Protein AF-K9Y7W4-F1 (afdb_monomer_lite)

Foldseek 3Di:
DDDQDLLNQVCVVQVVQDKDKPVVNCVSDVPSVVSVVVCVVVPFQKDKDDPDDVIIIIHGHPVVVVVVVVVVVVVVVVPPDD

Sequence (82 aa):
MKRETNLQKLLNLLGDGEWHTSKELSKITWRFGHTIHEGR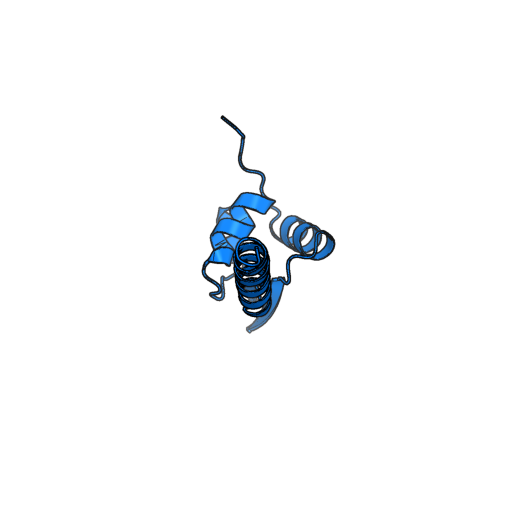NKGYPIEKRQVGHNQFEYRLSPSYFKSLKVSYKSKSASVVSS

Secondary structure (DSSP, 8-state):
-PPPPHHHHHHHHHTT---EEHHHHHHH-TTHHHHHHHHHHTT--EEEEEEETTEEEEEE-HHHHHHHHHHHHHHHHTT---

Structure (mmCIF, N/CA/C/O backbone):
data_AF-K9Y7W4-F1
#
_entry.id   AF-K9Y7W4-F1
#
loop_
_atom_site.group_PDB
_atom_site.id
_atom_site.type_symbol
_atom_site.label_atom_id
_atom_s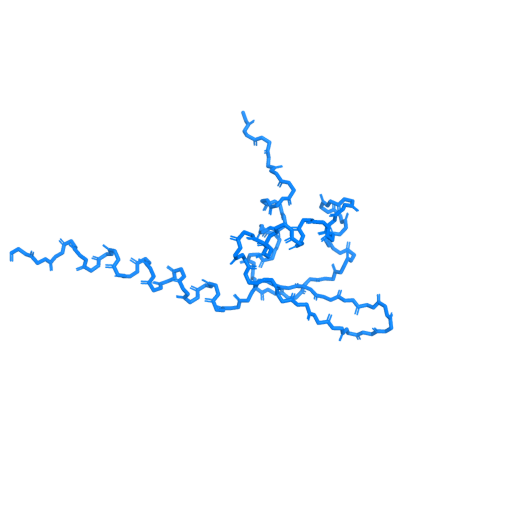ite.label_alt_id
_atom_site.label_comp_id
_atom_site.label_asym_id
_atom_site.label_entity_id
_atom_site.label_seq_id
_atom_site.pdbx_PDB_ins_code
_atom_site.Cartn_x
_atom_site.Cartn_y
_atom_site.Cartn_z
_atom_site.occupancy
_atom_site.B_iso_or_equiv
_atom_site.auth_seq_id
_atom_site.auth_comp_id
_atom_site.auth_asym_id
_atom_site.auth_atom_id
_atom_site.pdbx_PDB_model_num
ATOM 1 N N . MET A 1 1 ? -3.286 23.972 8.086 1.00 42.34 1 MET A N 1
ATOM 2 C CA . MET A 1 1 ? -3.343 22.857 7.112 1.00 42.34 1 MET A CA 1
ATOM 3 C C . MET A 1 1 ? -2.566 21.675 7.683 1.00 42.34 1 MET A C 1
ATOM 5 O O . MET A 1 1 ? -1.381 21.832 7.955 1.00 42.34 1 MET A O 1
ATOM 9 N N . LYS A 1 2 ? -3.207 20.529 7.959 1.00 52.38 2 LYS A N 1
ATOM 10 C CA . LYS A 1 2 ? -2.471 19.326 8.392 1.00 52.38 2 LYS A CA 1
ATOM 11 C C . LYS A 1 2 ? -1.670 18.817 7.192 1.00 52.38 2 LYS A C 1
ATOM 13 O O . LYS A 1 2 ? -2.258 18.524 6.159 1.00 52.38 2 LYS A O 1
ATOM 18 N N . ARG A 1 3 ? -0.342 18.745 7.315 1.00 68.50 3 ARG A N 1
ATOM 19 C CA . ARG A 1 3 ? 0.494 18.053 6.326 1.00 68.50 3 ARG A CA 1
ATOM 20 C C . ARG A 1 3 ? 0.078 16.585 6.326 1.00 68.50 3 ARG A C 1
ATOM 22 O O . ARG A 1 3 ? 0.177 15.938 7.367 1.00 68.50 3 ARG A O 1
ATOM 29 N N . GLU A 1 4 ? -0.406 16.085 5.193 1.00 74.31 4 GLU A N 1
ATOM 30 C CA . GLU A 1 4 ? -0.676 14.657 5.048 1.00 74.31 4 GLU A CA 1
ATOM 31 C C . GLU A 1 4 ? 0.614 13.874 5.278 1.00 74.31 4 GLU A C 1
ATOM 33 O O . GLU A 1 4 ? 1.647 14.123 4.647 1.00 74.31 4 GLU A O 1
ATOM 38 N N . THR A 1 5 ? 0.546 12.927 6.208 1.00 87.19 5 THR A N 1
ATOM 39 C CA . THR A 1 5 ? 1.641 11.993 6.467 1.00 87.19 5 THR A CA 1
ATOM 40 C C . THR A 1 5 ? 1.848 11.082 5.258 1.00 87.19 5 THR A C 1
ATOM 42 O O . THR A 1 5 ? 0.913 10.805 4.508 1.00 87.19 5 THR A O 1
ATOM 45 N N . ASN A 1 6 ? 3.061 10.552 5.081 1.00 88.25 6 ASN A N 1
ATOM 46 C CA . ASN A 1 6 ? 3.340 9.584 4.011 1.00 88.25 6 ASN A CA 1
ATOM 47 C C . ASN A 1 6 ? 2.387 8.379 4.062 1.00 88.25 6 ASN A C 1
ATOM 49 O O . ASN A 1 6 ? 1.979 7.871 3.023 1.00 88.25 6 ASN A O 1
ATOM 53 N N . LEU A 1 7 ? 1.993 7.966 5.270 1.00 88.88 7 LEU A N 1
ATOM 54 C CA . LEU A 1 7 ? 1.024 6.899 5.485 1.00 88.88 7 LEU A CA 1
ATOM 55 C C . LEU A 1 7 ? -0.375 7.275 4.994 1.00 88.88 7 LEU A C 1
ATOM 57 O O . LEU A 1 7 ? -1.003 6.464 4.327 1.00 88.88 7 LEU A O 1
ATOM 61 N N . GLN A 1 8 ? -0.851 8.494 5.258 1.00 88.94 8 GLN A N 1
ATOM 62 C CA . GLN A 1 8 ? -2.142 8.951 4.728 1.00 88.94 8 GLN A CA 1
ATOM 63 C C . GLN A 1 8 ? -2.146 8.977 3.203 1.00 88.94 8 GLN A C 1
ATOM 65 O O . GLN A 1 8 ? -3.078 8.469 2.595 1.00 88.94 8 GLN A O 1
ATOM 70 N N . LYS A 1 9 ? -1.077 9.481 2.581 1.00 89.88 9 LYS A N 1
ATOM 71 C CA . LYS A 1 9 ? -0.977 9.492 1.117 1.00 89.88 9 LYS A CA 1
ATOM 72 C C . LYS A 1 9 ? -0.961 8.081 0.525 1.00 89.88 9 LYS A C 1
ATOM 74 O O . LYS A 1 9 ? -1.591 7.839 -0.497 1.00 89.88 9 LYS A O 1
ATOM 79 N N . LEU A 1 10 ? -0.263 7.149 1.179 1.00 91.00 10 LEU A N 1
ATOM 80 C CA . LEU A 1 10 ? -0.256 5.742 0.787 1.00 91.00 10 LEU A CA 1
ATOM 81 C C . LEU A 1 10 ? -1.656 5.123 0.907 1.00 91.00 10 LEU A C 1
ATOM 83 O O . LEU A 1 10 ? -2.099 4.451 -0.016 1.00 91.00 10 LEU A O 1
ATOM 87 N N . LEU A 1 11 ? -2.354 5.351 2.021 1.00 89.31 11 LEU A N 1
ATOM 88 C CA . LEU A 1 11 ? -3.711 4.837 2.223 1.00 89.31 11 LEU A CA 1
ATOM 89 C C . LEU A 1 11 ? -4.722 5.460 1.260 1.00 89.31 11 LEU A C 1
ATOM 91 O O . LEU A 1 11 ? -5.636 4.763 0.843 1.00 89.31 11 LEU A O 1
ATOM 95 N N . ASN A 1 12 ? -4.551 6.732 0.893 1.00 89.69 12 ASN A N 1
ATOM 96 C CA . ASN A 1 12 ? -5.379 7.378 -0.122 1.00 89.69 12 ASN A CA 1
ATOM 97 C C . ASN A 1 12 ? -5.185 6.725 -1.495 1.00 89.69 12 ASN A C 1
ATOM 99 O O . ASN A 1 12 ? -6.170 6.534 -2.195 1.00 89.69 12 ASN A O 1
ATOM 103 N N . LEU A 1 13 ? -3.948 6.354 -1.859 1.00 90.88 13 LEU A N 1
ATOM 104 C CA . LEU A 1 13 ? -3.684 5.613 -3.097 1.00 90.88 13 LEU A CA 1
ATOM 105 C C . LEU A 1 13 ? -4.324 4.222 -3.047 1.00 90.88 13 LEU A C 1
ATOM 107 O O . LEU A 1 13 ? -5.145 3.913 -3.887 1.00 90.88 13 LEU A O 1
ATOM 111 N N . LEU A 1 14 ? -4.004 3.418 -2.028 1.00 90.62 14 LEU A N 1
ATOM 112 C CA . LEU A 1 14 ? -4.483 2.031 -1.915 1.00 90.62 14 LEU A CA 1
ATOM 113 C C . LEU A 1 14 ? -5.973 1.915 -1.531 1.00 90.62 14 LEU A C 1
ATOM 115 O O . LEU A 1 14 ? -6.494 0.807 -1.386 1.00 90.62 14 LEU A O 1
ATOM 119 N N . GLY A 1 15 ? -6.629 3.042 -1.251 1.00 87.62 15 GLY A N 1
ATOM 120 C CA . GLY A 1 15 ? -7.996 3.119 -0.741 1.00 87.62 15 GLY A CA 1
ATOM 121 C C . GLY A 1 15 ? -9.064 2.796 -1.784 1.00 87.62 15 GLY A C 1
ATOM 122 O O . GLY A 1 15 ? -10.220 2.601 -1.412 1.00 87.62 15 GLY A O 1
ATOM 123 N N . ASP A 1 16 ? -8.684 2.706 -3.058 1.00 88.31 16 ASP A N 1
ATOM 124 C CA . ASP A 1 16 ? -9.528 2.198 -4.140 1.00 88.31 16 ASP A CA 1
ATOM 125 C C . ASP A 1 16 ? -9.685 0.663 -4.103 1.00 88.31 16 ASP A C 1
ATOM 127 O O . ASP A 1 16 ? -10.652 0.127 -4.641 1.00 88.31 16 ASP A O 1
ATOM 131 N N . GLY A 1 17 ? -8.793 -0.039 -3.392 1.00 87.94 17 GLY A N 1
ATOM 132 C CA . GLY A 1 17 ? -8.775 -1.499 -3.298 1.00 87.94 17 GLY A CA 1
ATOM 133 C C . GLY A 1 17 ? -8.137 -2.195 -4.506 1.00 87.94 17 GLY A C 1
ATOM 134 O O . GLY A 1 17 ? -8.132 -3.432 -4.555 1.00 87.94 17 GLY A O 1
ATOM 135 N N . GLU A 1 18 ? -7.574 -1.429 -5.439 1.00 91.94 18 GLU A N 1
ATOM 136 C CA . GLU A 1 18 ? -6.908 -1.934 -6.634 1.00 91.94 18 GLU A CA 1
ATOM 137 C C . GLU A 1 18 ? -5.427 -2.236 -6.365 1.00 91.94 18 GLU A C 1
ATOM 139 O O . GLU A 1 18 ? -4.837 -1.868 -5.342 1.00 91.94 18 GLU A O 1
ATOM 144 N N . TRP A 1 19 ? -4.816 -2.994 -7.275 1.00 94.50 19 TRP A N 1
ATOM 145 C CA . TRP A 1 19 ? -3.394 -3.311 -7.201 1.00 94.50 19 TRP A CA 1
ATOM 146 C C . TRP A 1 19 ? -2.559 -2.190 -7.815 1.00 94.50 19 TRP A C 1
ATOM 148 O O . TRP A 1 19 ? -2.664 -1.916 -9.005 1.00 94.50 19 TRP A O 1
ATOM 158 N N . HIS A 1 20 ? -1.663 -1.613 -7.017 1.00 94.38 20 HIS A N 1
ATOM 159 C CA . HIS A 1 20 ? -0.734 -0.575 -7.454 1.00 94.38 20 HIS A CA 1
ATOM 160 C C . HIS A 1 20 ? 0.702 -1.066 -7.497 1.00 94.38 20 HIS A C 1
ATOM 162 O O . HIS A 1 20 ? 1.179 -1.760 -6.593 1.00 94.38 20 HIS A O 1
ATOM 168 N N . THR A 1 21 ? 1.430 -0.636 -8.518 1.00 92.94 21 THR A N 1
ATOM 169 C CA . THR A 1 21 ? 2.830 -1.027 -8.716 1.00 92.94 21 THR A CA 1
ATOM 170 C C . THR A 1 21 ? 3.776 -0.255 -7.797 1.00 92.94 21 THR A C 1
ATOM 172 O O . THR A 1 21 ? 3.544 0.910 -7.466 1.00 92.94 21 THR A O 1
ATOM 175 N N . SER A 1 22 ? 4.933 -0.842 -7.465 1.00 90.06 22 SER A N 1
ATOM 176 C CA . SER A 1 22 ? 6.017 -0.133 -6.753 1.00 90.06 22 SER A CA 1
ATOM 177 C C . SER A 1 22 ? 6.372 1.229 -7.374 1.00 90.06 22 SER A C 1
ATOM 179 O O . SER A 1 22 ? 6.740 2.163 -6.662 1.00 90.06 22 SER A O 1
ATOM 181 N N . LYS A 1 23 ? 6.252 1.359 -8.704 1.00 88.88 23 LYS A N 1
ATOM 182 C CA . LYS A 1 23 ? 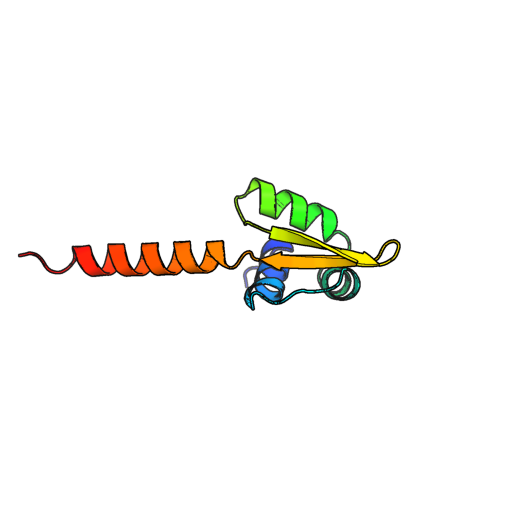6.530 2.601 -9.436 1.00 88.88 23 LYS A CA 1
ATOM 183 C C . LYS A 1 23 ? 5.516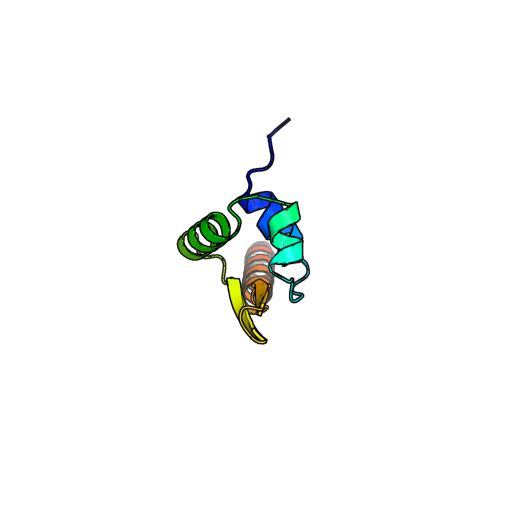 3.693 -9.100 1.00 88.88 23 LYS A C 1
ATOM 185 O O . LYS A 1 23 ? 5.910 4.843 -8.934 1.00 88.88 23 LYS A O 1
ATOM 190 N N . GLU A 1 24 ? 4.241 3.358 -8.948 1.00 90.06 24 GLU A N 1
ATOM 191 C CA . GLU A 1 24 ? 3.212 4.317 -8.529 1.00 90.06 24 GLU A CA 1
ATOM 192 C C . GLU A 1 24 ? 3.401 4.733 -7.073 1.00 90.06 24 GLU A C 1
ATOM 194 O O . GLU A 1 24 ? 3.413 5.927 -6.776 1.00 90.06 24 GLU A O 1
ATOM 199 N N . LEU A 1 25 ? 3.673 3.770 -6.187 1.00 90.00 25 LEU A N 1
ATOM 200 C CA . LEU A 1 25 ? 3.939 4.051 -4.775 1.00 90.00 25 LEU A CA 1
ATOM 201 C C . LEU A 1 25 ? 5.161 4.968 -4.589 1.00 90.00 25 LEU A C 1
ATOM 203 O O . LEU A 1 25 ? 5.143 5.863 -3.740 1.00 90.00 25 LEU A O 1
ATOM 207 N N . SER A 1 26 ? 6.205 4.797 -5.408 1.00 88.69 26 SER A N 1
ATOM 208 C CA . SER A 1 26 ? 7.411 5.636 -5.350 1.00 88.69 26 SER A CA 1
ATOM 209 C C . SER A 1 26 ? 7.171 7.112 -5.692 1.00 88.69 26 SER A C 1
ATOM 211 O O . SER A 1 26 ? 7.911 7.966 -5.207 1.00 88.69 26 SER A O 1
ATOM 213 N N . LYS A 1 27 ? 6.117 7.441 -6.460 1.00 88.12 27 LYS A N 1
ATOM 214 C CA . LYS A 1 27 ? 5.764 8.839 -6.785 1.00 88.12 27 LYS A CA 1
ATOM 215 C C . LYS A 1 27 ? 5.244 9.602 -5.568 1.00 88.12 27 LYS A C 1
ATOM 217 O O . LYS A 1 27 ? 5.331 10.824 -5.523 1.00 88.12 27 LYS A O 1
ATOM 222 N N . ILE A 1 28 ? 4.691 8.884 -4.593 1.00 86.38 28 ILE A N 1
ATOM 223 C CA . ILE A 1 28 ? 4.078 9.470 -3.399 1.00 86.38 28 ILE A CA 1
ATOM 224 C C . ILE A 1 28 ? 5.111 9.657 -2.294 1.00 86.38 28 ILE A C 1
ATOM 226 O O . ILE A 1 28 ? 5.106 10.667 -1.585 1.00 86.38 28 ILE A O 1
ATOM 230 N N . THR A 1 29 ? 5.988 8.668 -2.119 1.00 84.25 29 THR A N 1
ATOM 231 C CA . THR A 1 29 ? 7.039 8.724 -1.111 1.00 84.25 29 THR A CA 1
ATOM 232 C C . THR A 1 29 ? 8.257 7.907 -1.525 1.00 84.25 29 THR A C 1
ATOM 234 O O . THR A 1 29 ? 8.169 6.737 -1.898 1.00 84.25 29 THR A O 1
ATOM 237 N N . TRP A 1 30 ? 9.429 8.524 -1.378 1.00 81.38 30 TRP A N 1
ATOM 238 C CA . TRP A 1 30 ? 10.726 7.904 -1.650 1.00 81.38 30 TRP A CA 1
ATOM 239 C C . TRP A 1 30 ? 10.978 6.640 -0.808 1.00 81.38 30 TRP A C 1
ATOM 241 O O . TRP A 1 30 ? 11.725 5.755 -1.213 1.00 81.38 30 TRP A O 1
ATOM 251 N N . ARG A 1 31 ? 10.339 6.520 0.367 1.00 85.00 31 ARG A N 1
ATOM 252 C CA . ARG A 1 31 ? 10.484 5.369 1.278 1.00 85.00 31 ARG A CA 1
ATOM 253 C C . ARG A 1 31 ? 9.177 4.600 1.468 1.00 85.00 31 ARG A C 1
ATOM 255 O O . ARG A 1 31 ? 8.864 4.197 2.588 1.00 85.00 31 ARG A O 1
ATOM 262 N N . PHE A 1 32 ? 8.431 4.352 0.388 1.00 88.69 32 PHE A N 1
ATOM 263 C CA . PHE A 1 32 ? 7.136 3.661 0.479 1.00 88.69 32 PHE A CA 1
ATOM 264 C C . PHE A 1 32 ? 7.232 2.300 1.182 1.00 88.69 32 PHE A C 1
ATOM 266 O O . PHE A 1 32 ? 6.329 1.950 1.930 1.00 88.69 32 PHE A O 1
ATOM 273 N N . GLY A 1 33 ? 8.344 1.567 1.039 1.00 89.62 33 GLY A N 1
ATOM 274 C CA . GLY A 1 33 ? 8.560 0.305 1.757 1.00 89.62 33 GLY A CA 1
ATOM 275 C C . GLY A 1 33 ? 8.505 0.450 3.285 1.00 89.62 33 GLY A C 1
ATOM 276 O O . GLY A 1 33 ? 7.882 -0.372 3.955 1.00 89.62 33 GLY A O 1
ATOM 277 N N . HIS A 1 34 ? 9.075 1.529 3.835 1.00 91.06 34 HIS A N 1
ATOM 278 C CA . HIS A 1 34 ? 8.970 1.840 5.265 1.00 91.06 34 HIS A CA 1
ATOM 279 C C . HIS A 1 34 ? 7.526 2.179 5.647 1.00 91.06 34 HIS A C 1
ATOM 281 O O . HIS A 1 34 ? 7.019 1.702 6.656 1.00 91.06 34 HIS A O 1
ATOM 287 N N . THR A 1 35 ? 6.835 2.956 4.812 1.00 92.44 35 THR A N 1
ATOM 288 C CA . THR A 1 35 ? 5.431 3.327 5.034 1.00 92.44 35 THR A CA 1
ATOM 289 C C . THR A 1 35 ? 4.488 2.119 4.989 1.00 92.44 35 THR A C 1
ATOM 291 O O . THR A 1 35 ? 3.566 2.039 5.793 1.00 92.44 35 THR A O 1
ATOM 294 N N . ILE A 1 36 ? 4.736 1.147 4.106 1.00 92.56 36 ILE A N 1
ATOM 295 C CA . ILE A 1 36 ? 4.000 -0.125 4.050 1.00 92.56 36 ILE A CA 1
ATOM 296 C C . ILE A 1 36 ? 4.209 -0.915 5.347 1.00 92.56 36 ILE A C 1
ATOM 298 O O . ILE A 1 36 ? 3.246 -1.426 5.916 1.00 92.56 36 ILE A O 1
ATOM 302 N N . HIS A 1 37 ? 5.455 -1.009 5.822 1.00 92.62 37 HIS A N 1
ATOM 303 C CA . HIS A 1 37 ? 5.771 -1.691 7.077 1.00 92.62 37 HIS A CA 1
ATOM 304 C C . HIS A 1 37 ? 5.078 -1.015 8.272 1.00 92.62 37 HIS A C 1
ATOM 306 O O . HIS A 1 37 ? 4.407 -1.684 9.055 1.00 92.62 37 HIS A O 1
ATOM 312 N N . GLU A 1 38 ? 5.145 0.315 8.355 1.00 92.31 38 GLU A N 1
ATOM 313 C CA . GLU A 1 38 ? 4.439 1.104 9.370 1.00 92.31 38 GLU A CA 1
ATOM 314 C C . GLU A 1 38 ? 2.916 0.903 9.302 1.00 92.31 38 GLU A C 1
ATOM 316 O O . GLU A 1 38 ? 2.264 0.730 10.332 1.00 92.31 38 GLU A O 1
ATOM 321 N N . GLY A 1 39 ? 2.343 0.879 8.095 1.00 90.56 39 GLY A N 1
ATOM 322 C CA . GLY A 1 39 ? 0.921 0.623 7.879 1.00 90.56 39 GLY A CA 1
ATOM 323 C C . GLY A 1 39 ? 0.496 -0.753 8.392 1.00 90.56 39 GLY A C 1
ATOM 324 O O . GLY A 1 39 ? -0.485 -0.868 9.124 1.00 90.56 39 GLY A O 1
ATOM 325 N N . ARG A 1 40 ? 1.273 -1.795 8.093 1.00 92.81 40 ARG A N 1
ATOM 326 C CA . ARG A 1 40 ? 1.008 -3.148 8.604 1.00 92.81 40 ARG A CA 1
ATOM 327 C C . ARG A 1 40 ? 1.083 -3.215 10.126 1.00 92.81 40 ARG A C 1
ATOM 329 O O . ARG A 1 40 ? 0.185 -3.779 10.741 1.00 92.81 40 ARG A O 1
ATOM 336 N N . ASN A 1 41 ? 2.081 -2.574 10.734 1.00 92.56 41 ASN A N 1
ATOM 337 C CA . ASN A 1 41 ? 2.212 -2.516 12.195 1.00 92.56 41 ASN A CA 1
ATOM 338 C C . ASN A 1 41 ? 1.046 -1.765 12.858 1.00 92.56 41 ASN A C 1
ATOM 340 O O . ASN A 1 41 ? 0.667 -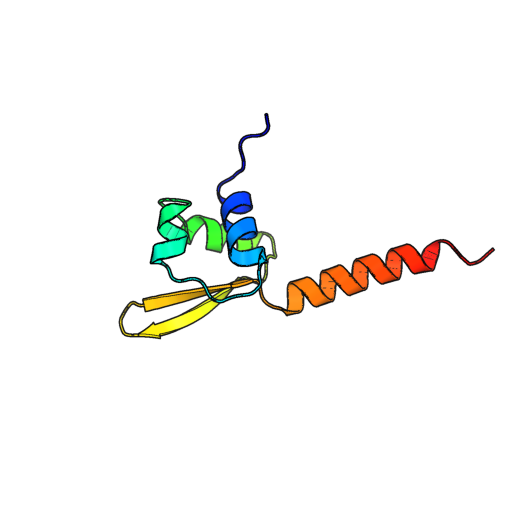2.078 13.981 1.00 92.56 41 ASN A O 1
ATOM 344 N N . LYS A 1 42 ? 0.443 -0.801 12.154 1.00 89.81 42 LYS A N 1
ATOM 345 C CA . LYS A 1 42 ? -0.770 -0.089 12.586 1.00 89.81 42 LYS A CA 1
ATOM 346 C C . LYS A 1 42 ? -2.069 -0.870 12.345 1.00 89.81 42 LYS A C 1
ATOM 348 O O . LYS A 1 42 ? -3.136 -0.362 12.675 1.00 89.81 42 LYS A O 1
ATOM 353 N N . GLY A 1 43 ? -1.997 -2.075 11.778 1.00 89.50 43 GLY A N 1
ATOM 354 C CA . GLY A 1 43 ? -3.152 -2.939 11.535 1.00 89.50 43 GLY A CA 1
ATOM 355 C C . GLY A 1 43 ? -3.832 -2.745 10.179 1.00 89.50 43 GLY A C 1
ATOM 356 O O . GLY A 1 43 ? -4.896 -3.318 9.954 1.00 89.50 43 GLY A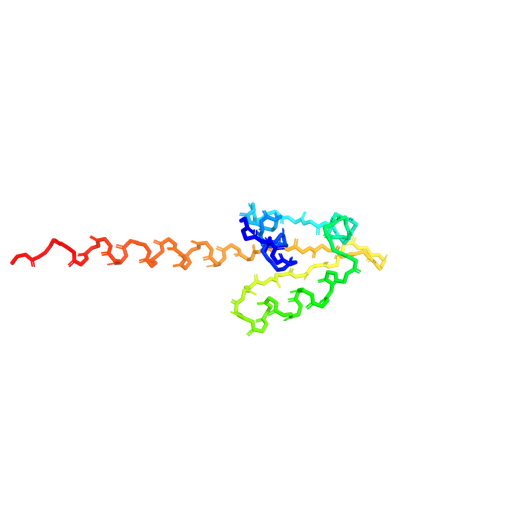 O 1
ATOM 357 N N . TYR A 1 44 ? -3.246 -1.979 9.252 1.00 90.31 44 TYR A N 1
ATOM 358 C CA . TYR A 1 44 ? -3.770 -1.899 7.888 1.00 90.31 44 TYR A CA 1
ATOM 359 C C . TYR A 1 44 ? -3.419 -3.186 7.124 1.00 90.31 44 TYR A C 1
ATOM 361 O O . TYR A 1 44 ? -2.231 -3.503 6.979 1.00 90.31 44 TYR A O 1
ATOM 369 N N . PRO A 1 45 ? -4.410 -3.933 6.601 1.00 91.12 45 PRO A N 1
ATOM 370 C CA . PRO A 1 45 ? -4.163 -5.199 5.923 1.00 91.12 45 PRO A CA 1
ATOM 371 C C . PRO A 1 45 ? -3.687 -4.936 4.491 1.00 91.12 45 PRO A C 1
ATOM 373 O O . PRO A 1 45 ? -4.453 -4.999 3.533 1.00 91.12 45 PRO A O 1
ATOM 376 N N . ILE A 1 46 ? -2.412 -4.583 4.347 1.00 92.56 46 ILE A N 1
ATOM 377 C CA . ILE A 1 46 ? -1.796 -4.284 3.052 1.00 92.56 46 ILE A CA 1
ATOM 378 C C . ILE A 1 46 ? -1.241 -5.572 2.446 1.00 92.56 46 ILE A C 1
ATOM 380 O O . ILE A 1 46 ? -0.241 -6.125 2.927 1.00 92.56 46 ILE A O 1
ATOM 384 N N . GLU A 1 47 ? -1.852 -6.017 1.357 1.00 93.25 47 GLU A N 1
ATOM 385 C CA . GLU A 1 47 ? -1.424 -7.187 0.599 1.00 93.25 47 GLU A CA 1
ATOM 386 C C . GLU A 1 47 ? -0.269 -6.826 -0.343 1.00 93.25 47 GLU A C 1
ATOM 388 O O . GLU A 1 47 ? -0.136 -5.687 -0.789 1.00 93.25 47 GLU A O 1
ATOM 393 N N . LYS A 1 48 ? 0.601 -7.802 -0.615 1.00 93.94 48 LYS A N 1
ATOM 394 C CA . LYS A 1 48 ? 1.712 -7.692 -1.567 1.00 93.94 48 LYS A CA 1
ATOM 395 C C . LYS A 1 48 ? 1.669 -8.913 -2.475 1.00 93.94 48 LYS A C 1
ATOM 397 O O . LYS A 1 48 ? 1.635 -10.027 -1.956 1.00 93.94 48 LYS A O 1
ATOM 402 N N . ARG A 1 49 ? 1.748 -8.715 -3.789 1.00 94.38 49 ARG A N 1
ATOM 403 C CA . ARG A 1 49 ? 1.924 -9.804 -4.762 1.00 94.38 49 ARG A CA 1
ATOM 404 C C . ARG A 1 49 ? 3.136 -9.561 -5.648 1.00 94.38 49 ARG A C 1
ATOM 406 O O . ARG A 1 49 ? 3.538 -8.419 -5.860 1.00 94.38 49 ARG A O 1
ATOM 413 N N . GLN A 1 50 ? 3.729 -10.643 -6.137 1.00 94.62 50 GLN A N 1
ATOM 414 C CA . GLN A 1 50 ? 4.793 -10.595 -7.133 1.00 94.62 50 GLN A CA 1
ATOM 415 C C . GLN A 1 50 ? 4.180 -10.822 -8.515 1.00 94.62 50 GLN A C 1
ATOM 417 O O . GLN A 1 50 ? 3.482 -11.812 -8.712 1.00 94.62 50 GLN A O 1
ATOM 422 N N . VAL A 1 51 ? 4.434 -9.904 -9.447 1.00 93.88 51 VAL A N 1
ATOM 423 C CA . VAL A 1 51 ? 3.915 -9.969 -10.830 1.00 93.88 51 VAL A CA 1
ATOM 424 C C . VAL A 1 51 ? 5.010 -10.229 -11.866 1.00 93.88 51 VAL A C 1
ATOM 426 O O . VAL A 1 51 ? 4.719 -10.487 -13.027 1.00 93.88 51 VAL A O 1
ATOM 429 N N . GLY A 1 52 ? 6.279 -10.203 -11.454 1.00 91.69 52 GLY A N 1
ATOM 430 C CA . GLY A 1 52 ? 7.413 -10.497 -12.324 1.00 91.69 52 GLY A CA 1
ATOM 431 C C . GLY A 1 52 ? 8.742 -10.516 -11.575 1.00 91.69 52 GLY A C 1
ATOM 432 O O . GLY A 1 52 ? 8.790 -10.458 -10.340 1.00 91.69 52 GLY A O 1
ATOM 433 N N . HIS A 1 53 ? 9.844 -10.580 -12.322 1.00 91.25 53 HIS A N 1
ATOM 434 C CA . HIS A 1 53 ? 11.181 -10.497 -11.739 1.00 91.25 53 HIS A CA 1
ATOM 435 C C . HIS A 1 53 ? 11.399 -9.107 -11.130 1.00 91.25 53 HIS A C 1
ATOM 437 O O . HIS A 1 53 ? 11.412 -8.104 -11.842 1.00 91.25 53 HIS A O 1
ATOM 443 N N . ASN A 1 54 ? 11.529 -9.055 -9.802 1.00 86.44 54 ASN A N 1
ATOM 444 C CA . ASN A 1 54 ? 11.660 -7.823 -9.020 1.00 86.44 54 ASN A CA 1
ATOM 445 C C . ASN A 1 54 ? 10.501 -6.812 -9.195 1.00 86.44 54 ASN A C 1
ATOM 447 O O . ASN A 1 54 ? 10.667 -5.617 -8.951 1.00 86.44 54 ASN A O 1
ATOM 451 N N . GLN A 1 55 ? 9.321 -7.283 -9.611 1.00 91.12 55 GLN A N 1
ATOM 452 C CA . GLN A 1 55 ? 8.126 -6.457 -9.793 1.00 91.12 55 GLN A CA 1
ATOM 453 C C . GLN A 1 55 ? 7.049 -6.871 -8.797 1.00 91.12 55 GLN A C 1
ATOM 455 O O . GLN A 1 55 ? 6.641 -8.035 -8.741 1.00 91.12 55 GLN A O 1
ATOM 460 N N . PHE A 1 56 ? 6.600 -5.900 -8.004 1.00 93.06 56 PHE A N 1
ATOM 461 C CA . PHE A 1 56 ? 5.637 -6.105 -6.934 1.00 93.06 56 PHE A CA 1
ATOM 462 C C . PHE A 1 56 ? 4.500 -5.102 -7.025 1.00 93.06 56 PHE A C 1
ATOM 464 O O . PHE A 1 56 ? 4.692 -3.948 -7.421 1.00 93.06 56 PHE A O 1
ATOM 471 N N . GLU A 1 57 ? 3.341 -5.566 -6.587 1.00 94.88 57 GLU A N 1
ATOM 472 C CA . GLU A 1 57 ? 2.141 -4.761 -6.461 1.00 94.88 57 GLU A CA 1
ATOM 473 C C . GLU A 1 57 ? 1.572 -4.862 -5.053 1.00 94.88 57 GLU A C 1
ATOM 475 O O . GLU A 1 57 ? 1.781 -5.855 -4.342 1.00 94.88 57 GLU A O 1
ATOM 480 N N . TYR A 1 58 ? 0.855 -3.816 -4.664 1.00 94.81 58 TYR A N 1
ATOM 481 C CA . TYR A 1 58 ? 0.317 -3.623 -3.330 1.00 94.81 58 TYR A CA 1
ATOM 482 C C . TYR A 1 58 ? -1.135 -3.174 -3.416 1.00 94.81 58 TYR A C 1
ATOM 484 O O . TYR A 1 58 ? -1.474 -2.374 -4.282 1.00 94.81 58 TYR A O 1
ATOM 492 N N . ARG A 1 59 ? -1.971 -3.653 -2.496 1.00 94.06 59 ARG A N 1
ATOM 493 C CA . ARG A 1 59 ? -3.354 -3.184 -2.339 1.00 94.06 59 ARG A CA 1
ATOM 494 C C . ARG A 1 59 ? -3.774 -3.186 -0.881 1.00 94.06 59 ARG A C 1
ATOM 496 O O . ARG A 1 59 ? -3.200 -3.920 -0.069 1.00 94.06 59 ARG A O 1
ATOM 503 N N . LEU A 1 60 ? -4.813 -2.426 -0.555 1.00 92.38 60 LEU A N 1
ATOM 504 C CA . LEU A 1 60 ? -5.515 -2.589 0.713 1.00 92.38 60 LEU A CA 1
ATOM 505 C C . LEU A 1 60 ? -6.477 -3.779 0.601 1.00 92.38 60 LEU A C 1
ATOM 507 O O . LEU A 1 60 ? -7.262 -3.866 -0.341 1.00 92.38 60 LEU A O 1
ATOM 511 N N . SER A 1 61 ? -6.403 -4.722 1.541 1.00 87.81 61 SER A N 1
ATOM 512 C CA . SER A 1 61 ? -7.220 -5.933 1.485 1.00 87.81 61 SER A CA 1
ATOM 513 C C . SER A 1 61 ? -8.714 -5.581 1.492 1.00 87.81 61 SER A C 1
ATOM 515 O O . SER A 1 61 ? -9.151 -4.813 2.354 1.00 87.81 61 SER A O 1
ATOM 517 N N . PRO A 1 62 ? -9.539 -6.204 0.629 1.00 77.56 62 PRO A N 1
ATOM 518 C CA . PRO A 1 62 ? -10.997 -6.049 0.647 1.00 77.56 62 PRO A CA 1
ATOM 519 C C . PRO A 1 62 ? -11.635 -6.342 2.016 1.00 77.56 62 PRO A C 1
ATOM 521 O O . PRO A 1 62 ? -12.705 -5.823 2.347 1.00 77.56 62 PRO A O 1
ATOM 524 N N . SER A 1 63 ? -10.967 -7.166 2.832 1.00 73.25 63 SER A N 1
ATOM 525 C CA . SER A 1 63 ? -11.358 -7.467 4.214 1.00 73.25 63 SER A CA 1
ATOM 526 C C . SER A 1 63 ? -11.433 -6.216 5.103 1.00 73.25 63 SER A C 1
ATOM 528 O O . SER A 1 63 ? -12.322 -6.123 5.951 1.00 73.25 63 SER A O 1
ATOM 530 N N . TYR A 1 64 ? -10.585 -5.214 4.849 1.00 69.88 64 TYR A N 1
ATOM 531 C CA . TYR A 1 64 ? -10.606 -3.921 5.532 1.00 69.88 64 TYR A CA 1
ATOM 532 C C . TYR A 1 64 ? -11.941 -3.197 5.342 1.00 69.88 64 TYR A C 1
ATOM 534 O O . TYR A 1 64 ? -12.569 -2.753 6.304 1.00 69.88 64 TYR A O 1
ATOM 542 N N . PHE A 1 65 ? -12.421 -3.137 4.099 1.00 68.12 65 PHE A N 1
ATOM 543 C CA . PHE A 1 65 ? -13.673 -2.460 3.766 1.00 68.12 65 PHE A CA 1
ATOM 544 C C . PHE A 1 65 ? -14.894 -3.220 4.289 1.00 68.12 65 PHE A C 1
ATOM 546 O O . PHE A 1 65 ? -15.876 -2.593 4.692 1.00 68.12 65 PHE A O 1
ATOM 553 N N . LYS A 1 66 ? -14.835 -4.561 4.346 1.00 62.66 66 LYS A N 1
ATOM 554 C CA . LYS A 1 66 ? -15.871 -5.365 5.016 1.00 62.66 66 LYS A CA 1
ATOM 555 C C . LYS A 1 66 ? -15.939 -5.041 6.511 1.00 62.66 66 LYS A C 1
ATOM 557 O O . LYS A 1 66 ? -17.032 -4.794 7.010 1.00 62.66 66 LYS A O 1
ATOM 562 N N . SER A 1 67 ? -14.798 -4.961 7.197 1.00 59.50 67 SER A N 1
ATOM 563 C CA . SER A 1 67 ? -14.737 -4.601 8.623 1.00 59.50 67 SER A CA 1
ATOM 564 C C . SER A 1 67 ? -15.272 -3.186 8.899 1.00 59.50 67 SER A C 1
ATOM 566 O O . SER A 1 67 ? -16.100 -2.992 9.791 1.00 59.50 67 SER A O 1
ATOM 568 N N . LEU A 1 68 ? -14.904 -2.202 8.069 1.00 61.00 68 LEU A N 1
ATOM 569 C CA . LEU A 1 68 ? -15.426 -0.832 8.169 1.00 61.00 68 LEU A CA 1
ATOM 570 C C . LEU A 1 68 ? -16.944 -0.757 7.964 1.00 61.00 68 LEU A C 1
ATOM 572 O O . LEU A 1 68 ? -17.630 -0.088 8.738 1.00 61.00 68 LEU A O 1
ATOM 576 N N . LYS A 1 69 ? -17.488 -1.459 6.960 1.00 59.53 69 LYS A N 1
ATOM 577 C CA . LYS A 1 69 ? -18.940 -1.484 6.708 1.00 59.53 69 LYS A CA 1
ATOM 578 C C . LYS A 1 69 ? -19.718 -2.202 7.814 1.00 59.53 69 LYS A C 1
ATOM 580 O O . LYS A 1 69 ? -20.817 -1.767 8.151 1.00 59.53 69 LYS A O 1
ATOM 585 N N . VAL A 1 70 ? -19.154 -3.258 8.406 1.00 57.44 70 VAL A N 1
ATOM 586 C CA . VAL A 1 70 ? -19.756 -3.956 9.558 1.00 57.44 70 VAL A CA 1
ATOM 587 C C . VAL A 1 70 ? -19.769 -3.056 10.798 1.00 57.44 70 VAL A C 1
ATOM 589 O O . VAL A 1 70 ? -20.797 -2.968 11.465 1.00 57.44 70 VAL A O 1
ATOM 592 N N . SER A 1 71 ? -18.680 -2.327 11.059 1.00 55.53 71 SER A N 1
ATOM 593 C CA . SER A 1 71 ? -18.574 -1.379 12.181 1.00 55.53 71 SER A CA 1
ATOM 594 C C . SER A 1 71 ? -19.523 -0.179 12.051 1.00 55.53 71 SER A C 1
ATOM 596 O O . SER A 1 71 ? -20.155 0.229 13.026 1.00 55.53 71 SER A O 1
ATOM 598 N N . TYR A 1 72 ? -19.692 0.365 10.840 1.00 53.59 72 TYR A N 1
ATOM 599 C CA . TYR A 1 72 ? -20.678 1.426 10.604 1.00 53.59 72 TYR A CA 1
ATOM 600 C C . TYR A 1 72 ? -22.112 0.928 10.817 1.00 53.59 72 TYR A C 1
ATOM 602 O O . TYR A 1 72 ? -22.894 1.592 11.492 1.00 53.59 72 TYR A O 1
ATOM 610 N N . LYS A 1 73 ? -22.457 -0.262 10.306 1.00 55.09 73 LYS A N 1
ATOM 611 C CA . LYS A 1 73 ? -23.816 -0.807 10.433 1.00 55.09 73 LYS A CA 1
ATOM 612 C C . LYS A 1 73 ? -24.171 -1.201 11.872 1.00 55.09 73 LYS A C 1
ATOM 614 O O . LYS A 1 73 ? -25.323 -1.035 12.262 1.00 55.09 73 LYS A O 1
ATOM 619 N N . SER A 1 74 ? -23.210 -1.673 12.672 1.00 54.19 74 SER A N 1
ATOM 620 C CA . SER A 1 74 ? -23.459 -2.012 14.080 1.00 54.19 74 SER A CA 1
ATOM 621 C C . SER A 1 74 ? -23.667 -0.776 14.958 1.00 54.19 74 SER A C 1
ATOM 623 O O . SER A 1 74 ? -24.563 -0.794 15.796 1.00 54.19 74 SER A O 1
ATOM 625 N N . LYS A 1 75 ? -22.935 0.323 14.723 1.00 51.16 75 LYS A N 1
ATOM 626 C CA . LYS A 1 75 ? -23.156 1.594 15.440 1.00 51.16 75 LYS A CA 1
ATOM 627 C C . LYS A 1 75 ? -24.475 2.277 15.077 1.00 51.16 75 LYS A C 1
ATOM 629 O O . LYS A 1 75 ? -25.075 2.912 15.935 1.00 51.16 75 LYS A O 1
ATOM 634 N N . SER A 1 76 ? -24.952 2.137 13.839 1.00 52.72 76 SER A N 1
ATOM 635 C CA . SER A 1 76 ? -26.270 2.654 13.440 1.00 52.72 76 SER A CA 1
ATOM 636 C C . SER A 1 76 ? -27.435 1.832 14.003 1.00 52.72 76 SER A C 1
ATOM 638 O O . SER A 1 76 ? -28.520 2.372 14.189 1.00 52.72 76 SER A O 1
ATOM 640 N N . ALA A 1 77 ? -27.224 0.546 14.301 1.00 50.06 77 ALA A N 1
ATOM 641 C CA . ALA A 1 77 ? -28.252 -0.326 14.873 1.00 50.06 77 ALA A CA 1
ATOM 642 C C . ALA A 1 77 ? -28.466 -0.115 16.387 1.00 50.06 77 ALA A C 1
ATOM 644 O O . ALA A 1 77 ? -29.480 -0.548 16.920 1.00 50.06 77 ALA A O 1
ATOM 645 N N . SER A 1 78 ? -27.554 0.571 17.085 1.00 47.44 78 SER A N 1
ATOM 646 C CA . SER A 1 78 ? -27.657 0.818 18.535 1.00 47.44 78 SER A CA 1
ATOM 647 C C . SER A 1 78 ? -28.500 2.043 18.917 1.00 47.44 78 SER A C 1
ATOM 649 O O . SER A 1 78 ? -28.613 2.341 20.100 1.00 47.44 78 SER A O 1
ATOM 651 N N . VAL A 1 79 ? -29.061 2.779 17.949 1.00 50.25 79 VAL A N 1
ATOM 652 C CA . VAL A 1 79 ? -29.793 4.041 18.206 1.00 50.25 79 VAL A CA 1
ATOM 653 C C . VAL A 1 79 ? -31.316 3.872 18.092 1.00 50.25 79 VAL A C 1
ATOM 655 O O . VAL A 1 79 ? -32.060 4.830 18.263 1.00 50.25 79 VAL A O 1
ATOM 658 N N . VAL A 1 80 ? -31.814 2.656 17.838 1.00 50.38 80 VAL A N 1
ATOM 659 C CA . VAL A 1 80 ? -33.260 2.379 17.771 1.00 50.38 80 VAL A CA 1
ATOM 660 C C . VAL A 1 80 ? -33.587 1.114 18.559 1.00 50.38 80 VAL A C 1
ATOM 662 O O . VAL A 1 80 ? -33.813 0.043 18.006 1.00 50.38 80 VAL A O 1
ATOM 665 N N . SER A 1 81 ? -33.573 1.226 19.879 1.00 39.28 81 SER A N 1
ATOM 666 C CA . SER A 1 81 ? -34.361 0.377 20.776 1.00 39.28 81 SER A CA 1
ATOM 667 C C . SER A 1 81 ? -34.636 1.213 22.019 1.00 39.28 81 SER A C 1
ATOM 669 O O . SER A 1 81 ? -33.759 1.390 22.863 1.00 39.28 81 SER A O 1
ATOM 671 N N . SER A 1 82 ? -35.808 1.848 21.990 1.00 39.81 82 SER A N 1
ATOM 672 C CA . SER A 1 82 ? -36.462 2.527 23.111 1.00 39.81 82 SER A CA 1
ATOM 673 C C . SER A 1 82 ? -36.915 1.537 24.174 1.00 39.81 82 SER A C 1
ATOM 675 O O . SER A 1 82 ? -37.134 0.358 23.813 1.00 39.81 82 SER A O 1
#

pLDDT: mean 80.33, std 16.6, range [39.28, 94.88]

Radius of gyration: 15.79 Å; chains: 1; bounding box: 48×34×35 Å